Protein AF-A0A7W5JV02-F1 (afdb_monomer_lite)

Sequence (120 aa):
MSVPCSPTTGIAIYDRKGTPISLARYVELHSDEEYRTVASDAVGDRRVITAWLGIDHGPLGESDRPLIFGTVALEPNGQLWQGRELLAATEPEALEHHQTVRQGLVHQKHQADRRPRAEP

Structure (mmCIF, N/CA/C/O backbone):
data_AF-A0A7W5JV02-F1
#
_entry.id   AF-A0A7W5JV02-F1
#
loop_
_atom_site.group_PDB
_atom_site.id
_atom_site.type_symbol
_atom_site.label_atom_id
_atom_site.label_alt_id
_atom_site.label_comp_id
_atom_site.label_asym_id
_atom_site.label_entity_id
_atom_site.label_seq_id
_atom_site.pdbx_PDB_ins_code
_atom_site.Cartn_x
_atom_site.Cartn_y
_atom_site.Cartn_z
_atom_site.occupancy
_atom_site.B_iso_or_equiv
_atom_site.auth_seq_id
_atom_site.auth_comp_id
_atom_site.auth_asym_id
_atom_site.auth_atom_id
_atom_site.pdbx_PDB_model_num
ATOM 1 N N . MET A 1 1 ? 14.754 14.573 -25.947 1.00 37.44 1 MET A N 1
ATOM 2 C CA . MET A 1 1 ? 14.609 13.199 -26.469 1.00 37.44 1 MET A CA 1
ATOM 3 C C . MET A 1 1 ? 13.308 12.659 -25.906 1.00 37.44 1 MET A C 1
ATOM 5 O O . MET A 1 1 ? 13.259 12.389 -24.717 1.00 37.44 1 MET A O 1
ATOM 9 N N . SER A 1 2 ? 12.243 12.628 -26.706 1.00 40.16 2 SER A N 1
ATOM 10 C CA . SER A 1 2 ? 10.941 12.101 -26.279 1.00 40.16 2 SER A CA 1
ATOM 11 C C . SER A 1 2 ? 10.885 10.620 -26.622 1.00 40.16 2 SER A C 1
ATOM 13 O O . SER A 1 2 ? 11.074 10.257 -27.781 1.00 40.16 2 SER A O 1
ATOM 15 N N . VAL A 1 3 ? 10.677 9.772 -25.619 1.00 49.12 3 VAL A N 1
ATOM 16 C CA . VAL A 1 3 ? 10.465 8.339 -25.833 1.00 49.12 3 VAL A CA 1
ATOM 17 C C . VAL A 1 3 ? 9.006 8.159 -26.267 1.00 49.12 3 VAL A C 1
ATOM 19 O O . VAL A 1 3 ? 8.119 8.617 -25.547 1.00 49.12 3 VAL A O 1
ATOM 22 N N . PRO A 1 4 ? 8.721 7.559 -27.435 1.00 48.41 4 PRO A N 1
ATOM 23 C CA . PRO A 1 4 ? 7.350 7.296 -27.845 1.00 48.41 4 PRO A CA 1
ATOM 24 C C . PRO A 1 4 ? 6.788 6.148 -26.999 1.00 48.41 4 PRO A C 1
ATOM 26 O O . PRO A 1 4 ? 7.273 5.020 -27.060 1.00 48.41 4 PRO A O 1
ATOM 29 N N . CYS A 1 5 ? 5.765 6.443 -26.198 1.00 39.62 5 CYS A N 1
ATOM 30 C CA . CYS A 1 5 ? 4.964 5.431 -25.522 1.00 39.62 5 CYS A CA 1
ATOM 31 C C . CYS A 1 5 ? 3.989 4.849 -26.559 1.00 39.62 5 CYS A C 1
ATOM 33 O O . CYS A 1 5 ? 2.946 5.433 -26.843 1.00 39.62 5 CYS A O 1
ATOM 35 N N . SER A 1 6 ? 4.370 3.753 -27.216 1.00 42.50 6 SER A N 1
ATOM 36 C CA . SER A 1 6 ? 3.440 2.998 -28.062 1.00 42.50 6 SER A CA 1
ATOM 37 C C . SER A 1 6 ? 2.381 2.323 -27.182 1.00 42.50 6 SER A C 1
ATOM 39 O O . SER A 1 6 ? 2.751 1.726 -26.166 1.00 42.50 6 SER A O 1
ATOM 41 N N . PRO A 1 7 ? 1.090 2.333 -27.566 1.00 45.34 7 PRO A N 1
ATOM 42 C CA . PRO A 1 7 ? 0.055 1.616 -26.837 1.00 45.34 7 PRO A CA 1
ATOM 43 C C . PRO A 1 7 ? 0.228 0.122 -27.115 1.00 45.34 7 PRO A C 1
ATOM 45 O O . PRO A 1 7 ? -0.236 -0.407 -28.123 1.00 45.34 7 PRO A O 1
ATOM 48 N N . THR A 1 8 ? 0.953 -0.569 -26.241 1.00 46.41 8 THR A N 1
ATOM 49 C CA . THR A 1 8 ? 0.893 -2.029 -26.205 1.00 46.41 8 THR A CA 1
ATOM 50 C C . THR A 1 8 ? -0.448 -2.377 -25.578 1.00 46.41 8 THR A C 1
ATOM 52 O O . THR A 1 8 ? -0.742 -1.925 -24.479 1.00 46.41 8 THR A O 1
ATOM 55 N N . THR A 1 9 ? -1.268 -3.155 -26.279 1.00 55.09 9 THR A N 1
ATOM 56 C CA . THR A 1 9 ? -2.589 -3.659 -25.860 1.00 55.09 9 THR A CA 1
ATOM 57 C C . THR A 1 9 ? -2.487 -4.672 -24.703 1.00 55.09 9 THR A C 1
ATOM 59 O O . THR A 1 9 ? -3.104 -5.733 -24.726 1.00 55.09 9 THR A O 1
ATOM 62 N N . GLY A 1 10 ? -1.635 -4.395 -23.721 1.00 64.69 10 GLY A N 1
ATOM 63 C CA . GLY A 1 10 ? -1.351 -5.223 -22.561 1.00 64.69 10 GLY A CA 1
ATOM 64 C C . GLY A 1 10 ? -1.391 -4.371 -21.300 1.00 64.69 10 GLY A C 1
ATOM 65 O O . GLY A 1 10 ? -1.105 -3.177 -21.333 1.00 64.69 10 GLY A O 1
ATOM 66 N N . ILE A 1 11 ? -1.768 -4.998 -20.191 1.00 81.25 11 ILE A N 1
ATOM 67 C CA . ILE A 1 11 ? -1.738 -4.386 -18.864 1.00 81.25 11 ILE A CA 1
ATOM 68 C C . ILE A 1 11 ? -0.299 -3.931 -18.582 1.00 81.25 11 ILE A C 1
ATOM 70 O O . ILE A 1 11 ? 0.623 -4.744 -18.662 1.00 81.25 11 ILE A O 1
ATOM 74 N N . ALA A 1 12 ? -0.103 -2.644 -18.292 1.00 90.19 12 ALA A N 1
ATOM 75 C CA . ALA A 1 12 ? 1.207 -2.107 -17.944 1.00 90.19 12 ALA A CA 1
ATOM 76 C C . ALA A 1 12 ? 1.565 -2.487 -16.498 1.00 90.19 12 ALA A C 1
ATOM 78 O O . ALA A 1 12 ? 0.734 -2.366 -15.595 1.00 90.19 12 ALA A O 1
ATOM 79 N N . ILE A 1 13 ? 2.794 -2.974 -16.293 1.00 94.69 13 ILE A N 1
ATOM 80 C CA . ILE A 1 13 ? 3.254 -3.552 -15.026 1.00 94.69 13 ILE A CA 1
ATOM 81 C C . ILE A 1 13 ? 4.561 -2.886 -14.597 1.00 94.69 13 ILE A C 1
ATOM 83 O O . ILE A 1 13 ? 5.481 -2.746 -15.407 1.00 94.69 13 ILE A O 1
ATOM 87 N N . TYR A 1 14 ? 4.658 -2.508 -13.325 1.00 96.12 14 TYR A N 1
ATOM 88 C CA . TYR A 1 14 ? 5.759 -1.718 -12.778 1.00 96.12 14 TYR A CA 1
ATOM 89 C C . TYR A 1 14 ? 6.214 -2.235 -11.413 1.00 96.12 14 TYR A C 1
ATOM 91 O O . TYR A 1 14 ? 5.404 -2.712 -10.623 1.00 96.12 14 TYR A O 1
ATOM 99 N N . ASP A 1 15 ? 7.500 -2.095 -11.097 1.00 97.38 15 ASP A N 1
ATOM 100 C CA . ASP A 1 15 ? 8.019 -2.308 -9.740 1.00 97.38 15 ASP A CA 1
ATOM 101 C C . ASP A 1 15 ? 7.678 -1.139 -8.791 1.00 97.38 15 ASP A C 1
ATOM 103 O O . ASP A 1 15 ? 7.115 -0.126 -9.207 1.00 97.38 15 ASP A O 1
ATOM 107 N N . ARG A 1 16 ? 8.047 -1.239 -7.504 1.00 97.25 16 ARG A N 1
ATOM 108 C CA . ARG A 1 16 ? 7.809 -0.173 -6.504 1.00 97.25 16 ARG A CA 1
ATOM 109 C C . ARG A 1 16 ? 8.421 1.191 -6.856 1.00 97.25 16 ARG A C 1
ATOM 111 O O . ARG A 1 16 ? 8.014 2.207 -6.301 1.00 97.25 16 ARG A O 1
ATOM 118 N N . LYS A 1 17 ? 9.417 1.237 -7.743 1.00 96.31 17 LYS A N 1
ATOM 119 C CA . LYS A 1 17 ? 10.059 2.487 -8.175 1.00 96.31 17 LYS A CA 1
ATOM 120 C C . LYS A 1 17 ? 9.375 3.091 -9.405 1.00 96.31 17 LYS A C 1
ATOM 122 O O . LYS A 1 17 ? 9.826 4.129 -9.883 1.00 96.31 17 LYS A O 1
ATOM 127 N N . GLY A 1 18 ? 8.316 2.460 -9.917 1.00 94.31 18 GLY A N 1
ATOM 128 C CA . GLY A 1 18 ? 7.657 2.861 -11.158 1.00 94.31 18 GLY A CA 1
ATOM 129 C C . GLY A 1 18 ? 8.428 2.435 -12.407 1.00 94.31 18 GLY A C 1
ATOM 130 O O . GLY A 1 18 ? 8.196 2.980 -13.486 1.00 94.31 18 GLY A O 1
ATOM 131 N N . THR A 1 19 ? 9.356 1.480 -12.291 1.00 95.31 19 THR A N 1
ATOM 132 C CA . THR A 1 19 ? 10.100 0.953 -13.441 1.00 95.31 19 THR A CA 1
ATOM 133 C C . THR A 1 19 ? 9.263 -0.121 -14.128 1.00 95.31 19 THR A C 1
ATOM 135 O O . THR A 1 19 ? 8.821 -1.039 -13.437 1.00 95.31 19 THR A O 1
ATOM 138 N N . PRO A 1 20 ? 9.061 -0.072 -15.459 1.00 95.31 20 PRO A N 1
ATOM 139 C CA . PRO A 1 20 ? 8.374 -1.143 -16.172 1.00 95.31 20 PRO A CA 1
ATOM 140 C C . PRO A 1 20 ? 9.059 -2.499 -15.961 1.00 95.31 20 PRO A C 1
ATOM 142 O O . PRO A 1 20 ? 10.284 -2.603 -16.074 1.00 95.31 20 PRO A O 1
ATOM 145 N N . ILE A 1 21 ? 8.276 -3.543 -15.693 1.00 96.00 21 ILE A N 1
ATOM 146 C CA . ILE A 1 21 ? 8.769 -4.913 -15.489 1.00 96.00 21 ILE A CA 1
ATOM 147 C C . ILE A 1 21 ? 8.016 -5.925 -16.353 1.00 96.00 21 ILE A C 1
ATOM 149 O O . ILE A 1 21 ? 6.929 -5.668 -16.865 1.00 96.00 21 ILE A O 1
ATOM 153 N N . SER A 1 22 ? 8.605 -7.110 -16.518 1.00 95.00 22 SER A N 1
ATOM 154 C CA . SER A 1 22 ? 7.940 -8.230 -17.184 1.00 95.00 22 SER A CA 1
ATOM 155 C C . SER A 1 22 ? 6.893 -8.883 -16.276 1.00 95.00 22 SER A C 1
ATOM 157 O O . SER A 1 22 ? 6.999 -8.839 -15.050 1.00 95.00 22 SER A O 1
ATOM 159 N N . LEU A 1 23 ? 5.928 -9.588 -16.876 1.00 94.62 23 LEU A N 1
ATOM 160 C CA . LEU A 1 23 ? 4.950 -10.390 -16.132 1.00 94.62 23 LEU A CA 1
ATOM 161 C C . LEU A 1 23 ? 5.621 -11.442 -15.230 1.00 94.62 23 LEU A C 1
ATOM 163 O O . LEU A 1 23 ? 5.188 -11.650 -14.103 1.00 94.62 23 LEU A O 1
ATOM 167 N N . ALA A 1 24 ? 6.698 -12.081 -15.698 1.00 96.06 24 ALA A N 1
ATOM 168 C CA . ALA A 1 24 ? 7.437 -13.061 -14.901 1.00 96.06 24 ALA A CA 1
ATOM 169 C C . ALA A 1 24 ? 8.041 -12.425 -13.638 1.00 96.06 24 ALA A C 1
ATOM 171 O O . ALA A 1 24 ? 7.905 -12.975 -12.547 1.00 96.06 24 ALA A O 1
ATOM 172 N N . ARG A 1 25 ? 8.641 -11.232 -13.774 1.00 97.25 25 ARG A N 1
ATOM 173 C CA . ARG A 1 25 ? 9.178 -10.483 -12.632 1.00 97.25 25 ARG A CA 1
ATOM 174 C C . ARG A 1 25 ? 8.071 -10.025 -11.686 1.00 97.25 25 ARG A C 1
ATOM 176 O O . ARG A 1 25 ? 8.262 -10.040 -10.477 1.00 97.25 25 ARG A O 1
ATOM 183 N N . TYR A 1 26 ? 6.915 -9.650 -12.222 1.00 96.56 26 TYR A N 1
ATOM 184 C CA . TYR A 1 26 ? 5.749 -9.320 -11.412 1.00 96.56 26 TYR A CA 1
ATOM 185 C C . TYR A 1 26 ? 5.267 -10.497 -10.575 1.00 96.56 26 TYR A C 1
ATOM 187 O O . TYR A 1 26 ? 5.082 -10.328 -9.379 1.00 96.56 26 TYR A O 1
ATOM 195 N N . VAL A 1 27 ? 5.122 -11.689 -11.161 1.00 97.06 27 VAL A N 1
ATOM 196 C CA . VAL A 1 27 ? 4.705 -12.889 -10.417 1.00 97.06 27 VAL A CA 1
ATOM 197 C C . VAL A 1 27 ? 5.690 -13.212 -9.293 1.00 97.06 27 VAL A C 1
ATOM 199 O O . VAL A 1 27 ? 5.263 -13.519 -8.182 1.00 97.06 27 VAL A O 1
ATOM 202 N N . GLU A 1 28 ? 6.992 -13.103 -9.560 1.00 97.81 28 GLU A N 1
ATOM 203 C CA . GLU A 1 28 ? 8.038 -13.290 -8.551 1.00 97.81 28 GLU A CA 1
ATOM 204 C C . GLU A 1 28 ? 7.881 -12.297 -7.387 1.00 97.81 28 GLU A C 1
ATOM 206 O O . GLU A 1 28 ? 7.741 -12.711 -6.239 1.00 97.81 28 GLU A O 1
ATOM 211 N N . LEU A 1 29 ? 7.826 -10.996 -7.689 1.00 97.44 29 LEU A N 1
ATOM 212 C CA . LEU A 1 29 ? 7.707 -9.930 -6.690 1.00 97.44 29 LEU A CA 1
ATOM 213 C C . LEU A 1 29 ? 6.371 -9.954 -5.939 1.00 97.44 29 LEU A C 1
ATOM 215 O O . LEU A 1 29 ? 6.317 -9.645 -4.756 1.00 97.44 29 LEU A O 1
ATOM 219 N N . HIS A 1 30 ? 5.284 -10.315 -6.613 1.00 96.12 30 HIS A N 1
ATOM 220 C CA . HIS A 1 30 ? 3.948 -10.360 -6.024 1.00 96.12 30 HIS A CA 1
ATOM 221 C C . HIS A 1 30 ? 3.732 -11.615 -5.162 1.00 96.12 30 HIS A C 1
ATOM 223 O O . HIS A 1 30 ? 2.811 -11.650 -4.343 1.00 96.12 30 HIS A O 1
ATOM 229 N N . SER A 1 31 ? 4.576 -12.639 -5.323 1.00 96.75 31 SER A N 1
ATOM 230 C CA . SER A 1 31 ? 4.605 -13.809 -4.435 1.00 96.75 31 SER A CA 1
ATOM 231 C C . SER A 1 31 ? 5.373 -13.542 -3.135 1.00 96.75 31 SER A C 1
ATOM 233 O O . SER A 1 31 ? 5.221 -14.296 -2.176 1.00 96.75 31 SER A O 1
ATOM 235 N N . ASP A 1 32 ? 6.174 -12.477 -3.090 1.00 97.56 32 ASP A N 1
ATOM 236 C CA . ASP A 1 32 ? 6.879 -12.015 -1.898 1.00 97.56 32 ASP A CA 1
ATOM 237 C C . ASP A 1 32 ? 5.988 -11.037 -1.108 1.00 97.56 32 ASP A C 1
ATOM 239 O O . ASP A 1 32 ? 5.723 -9.906 -1.522 1.00 97.56 32 ASP A O 1
ATOM 243 N N . GLU A 1 33 ? 5.481 -11.484 0.043 1.00 95.69 33 GLU A N 1
ATOM 244 C CA . GLU A 1 33 ? 4.589 -10.685 0.890 1.00 95.69 33 GLU A CA 1
ATOM 245 C C . GLU A 1 33 ? 5.278 -9.447 1.481 1.00 95.69 33 GLU A C 1
ATOM 247 O O . GLU A 1 33 ? 4.635 -8.398 1.608 1.00 95.69 33 GLU A O 1
ATOM 252 N N . GLU A 1 34 ? 6.570 -9.546 1.801 1.00 96.50 34 GLU A N 1
ATOM 253 C CA . GLU A 1 34 ? 7.362 -8.442 2.348 1.00 96.50 34 GLU A CA 1
ATOM 254 C C . GLU A 1 34 ? 7.618 -7.398 1.258 1.00 96.50 34 GLU A C 1
ATOM 256 O O . GLU A 1 34 ? 7.425 -6.197 1.472 1.00 96.50 34 GLU A O 1
ATOM 261 N N . TYR A 1 35 ? 7.924 -7.849 0.037 1.00 96.94 35 TYR A N 1
ATOM 262 C CA . TYR A 1 35 ? 7.998 -6.959 -1.118 1.00 96.94 35 TYR A CA 1
ATOM 263 C C . TYR A 1 35 ? 6.635 -6.389 -1.519 1.00 96.94 35 TYR A C 1
ATOM 265 O O . TYR A 1 35 ? 6.567 -5.296 -2.077 1.00 96.94 35 TYR A O 1
ATOM 273 N N . ARG A 1 36 ? 5.513 -7.043 -1.241 1.00 97.38 36 ARG A N 1
ATOM 274 C CA . ARG A 1 36 ? 4.200 -6.485 -1.597 1.00 97.38 36 ARG A CA 1
ATOM 275 C C . ARG A 1 36 ? 3.676 -5.490 -0.563 1.00 97.38 36 ARG A C 1
ATOM 277 O O . ARG A 1 36 ? 3.066 -4.487 -0.931 1.00 97.38 36 ARG A O 1
ATOM 284 N N . THR A 1 37 ? 3.925 -5.738 0.718 1.00 97.94 37 THR A N 1
ATOM 285 C CA . THR A 1 37 ? 3.392 -4.921 1.815 1.00 97.94 37 THR A CA 1
ATOM 286 C C . THR A 1 37 ? 4.294 -3.723 2.080 1.00 97.94 37 THR A C 1
ATOM 288 O O . THR A 1 37 ? 5.461 -3.865 2.432 1.00 97.94 37 THR A O 1
ATOM 291 N N . VAL A 1 38 ? 3.755 -2.518 1.915 1.00 98.06 38 VAL A N 1
ATOM 292 C CA . VAL A 1 38 ? 4.477 -1.267 2.193 1.00 98.06 38 VAL A CA 1
ATOM 293 C C . VAL A 1 38 ? 4.290 -0.865 3.654 1.00 98.06 38 VAL A C 1
ATOM 295 O O . VAL A 1 38 ? 5.250 -0.500 4.324 1.00 98.06 38 VAL A O 1
ATOM 298 N N . ALA A 1 39 ? 3.058 -0.946 4.159 1.00 98.31 39 ALA A N 1
ATOM 299 C CA . ALA A 1 39 ? 2.737 -0.646 5.550 1.00 98.31 39 ALA A CA 1
ATOM 300 C C . ALA A 1 39 ? 1.477 -1.396 5.997 1.00 98.31 39 ALA A C 1
ATOM 302 O O . ALA A 1 39 ? 0.557 -1.624 5.210 1.00 98.31 39 ALA A O 1
ATOM 303 N N . SER A 1 40 ? 1.415 -1.757 7.277 1.00 97.75 40 SER A N 1
ATOM 304 C CA . SER A 1 40 ? 0.239 -2.370 7.896 1.00 97.75 40 SER A CA 1
ATOM 305 C C . SER A 1 40 ? 0.135 -1.925 9.349 1.00 97.75 40 SER A C 1
ATOM 307 O O . SER A 1 40 ? 1.000 -2.270 10.148 1.00 97.75 40 SER A O 1
ATOM 309 N N . ASP A 1 41 ? -0.969 -1.282 9.711 1.00 98.19 41 ASP A N 1
ATOM 310 C CA . ASP A 1 41 ? -1.261 -0.841 11.076 1.00 98.19 41 ASP A CA 1
ATOM 311 C C . ASP A 1 41 ? -2.625 -1.364 11.544 1.00 98.19 41 ASP A C 1
ATOM 313 O O . ASP A 1 41 ? -3.559 -1.518 10.755 1.00 98.19 41 ASP A O 1
ATOM 317 N N . ALA A 1 42 ? -2.764 -1.604 12.849 1.00 96.81 42 ALA A N 1
ATOM 318 C CA . ALA A 1 42 ? -4.046 -1.902 13.486 1.00 96.81 42 ALA A CA 1
ATOM 319 C C . ALA A 1 42 ? -4.543 -0.687 14.286 1.00 96.81 42 ALA A C 1
ATOM 321 O O . ALA A 1 42 ? -3.780 -0.063 15.027 1.00 96.81 42 ALA A O 1
ATOM 322 N N . VAL A 1 43 ? -5.831 -0.358 14.160 1.00 95.44 43 VAL A N 1
ATOM 323 C CA . VAL A 1 43 ? -6.495 0.722 14.906 1.00 95.44 43 VAL A CA 1
ATOM 324 C C . VAL A 1 43 ? -7.814 0.201 15.477 1.00 95.44 43 VAL A C 1
ATOM 326 O O . VAL A 1 43 ? -8.843 0.187 14.801 1.00 95.44 43 VAL A O 1
ATOM 329 N N . GLY A 1 44 ? -7.789 -0.231 16.742 1.00 93.75 44 GLY A N 1
ATOM 330 C CA . GLY A 1 44 ? -8.896 -1.004 17.315 1.00 93.75 44 GLY A CA 1
ATOM 331 C C . GLY A 1 44 ? -9.035 -2.338 16.580 1.00 93.75 44 GLY A C 1
ATOM 332 O O . GLY A 1 44 ? -8.031 -3.003 16.350 1.00 93.75 44 GLY A O 1
ATOM 333 N N . ASP A 1 45 ? -10.250 -2.682 16.156 1.00 93.19 45 ASP A N 1
ATOM 334 C CA . ASP A 1 45 ? -10.511 -3.929 15.419 1.00 93.19 45 ASP A CA 1
ATOM 335 C C . ASP A 1 45 ? -10.312 -3.788 13.897 1.00 93.19 45 ASP A C 1
ATOM 337 O O 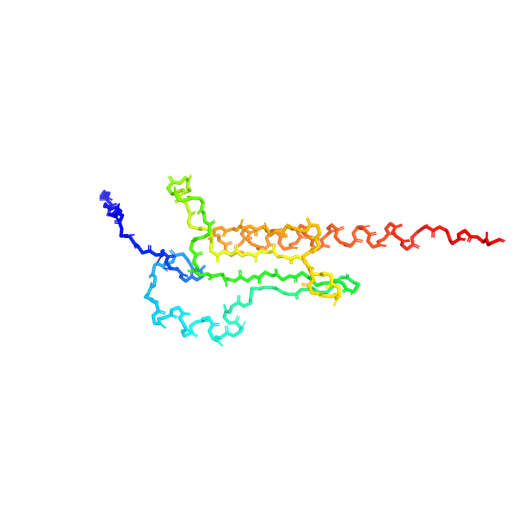. ASP A 1 45 ? -10.531 -4.731 13.139 1.00 93.19 45 ASP A O 1
ATOM 341 N N . ARG A 1 46 ? -9.907 -2.603 13.425 1.00 95.25 46 ARG A N 1
ATOM 342 C CA . ARG A 1 46 ? -9.685 -2.323 12.001 1.00 95.25 46 ARG A CA 1
ATOM 343 C C . ARG A 1 46 ? -8.214 -2.394 11.647 1.00 95.25 46 ARG A C 1
ATOM 345 O O . ARG A 1 46 ? -7.350 -2.075 12.467 1.00 95.25 46 ARG A O 1
ATOM 352 N N . ARG A 1 47 ? -7.934 -2.729 10.389 1.00 97.25 47 ARG A N 1
ATOM 353 C CA . ARG A 1 47 ? -6.573 -2.793 9.845 1.00 97.25 47 ARG A CA 1
ATOM 354 C C . ARG A 1 47 ? -6.419 -1.840 8.671 1.00 97.25 47 ARG A C 1
ATOM 356 O O . ARG A 1 47 ? -7.258 -1.851 7.781 1.00 97.25 47 ARG A O 1
ATOM 363 N N . VAL A 1 48 ? -5.358 -1.046 8.651 1.00 97.94 48 VAL A N 1
ATOM 364 C CA . VAL A 1 48 ? -4.965 -0.222 7.501 1.00 97.94 48 VAL A CA 1
ATOM 365 C C . VAL A 1 48 ? -3.812 -0.925 6.809 1.00 97.94 48 VAL A C 1
ATOM 367 O O . VAL A 1 48 ? -2.838 -1.284 7.467 1.00 97.94 48 VAL A O 1
ATOM 370 N N . ILE A 1 49 ? -3.924 -1.150 5.506 1.00 98.00 49 ILE A N 1
ATOM 371 C CA . ILE A 1 49 ? -2.910 -1.833 4.702 1.00 98.00 49 ILE A CA 1
ATOM 372 C C . ILE A 1 49 ? -2.587 -0.951 3.507 1.00 98.00 49 ILE A C 1
ATOM 374 O O . ILE A 1 49 ? -3.488 -0.495 2.806 1.00 98.00 49 ILE A O 1
ATOM 378 N N . THR A 1 50 ? -1.298 -0.752 3.269 1.00 98.56 50 THR A N 1
ATOM 379 C CA . THR A 1 50 ? -0.773 -0.176 2.035 1.00 98.56 50 THR A CA 1
ATOM 380 C C . THR A 1 50 ? 0.076 -1.219 1.342 1.00 98.56 50 THR A C 1
ATOM 382 O O . THR A 1 50 ? 0.990 -1.787 1.948 1.00 98.56 50 THR A O 1
ATOM 385 N N . ALA A 1 51 ? -0.225 -1.466 0.076 1.00 98.31 51 ALA A N 1
ATOM 386 C CA . ALA A 1 51 ? 0.442 -2.472 -0.727 1.00 98.31 51 ALA A CA 1
ATOM 387 C C . ALA A 1 51 ? 0.850 -1.912 -2.090 1.00 98.31 51 ALA A C 1
ATOM 389 O O . ALA A 1 51 ? 0.208 -1.019 -2.646 1.00 98.31 51 ALA A O 1
ATOM 390 N N . TRP A 1 52 ? 1.920 -2.480 -2.631 1.00 98.50 52 TRP A N 1
ATOM 391 C CA . TRP A 1 52 ? 2.239 -2.396 -4.047 1.00 98.50 52 TRP A CA 1
ATOM 392 C C . TRP A 1 52 ? 1.313 -3.345 -4.821 1.00 98.50 52 TRP A C 1
ATOM 394 O O . TRP A 1 52 ? 1.218 -4.530 -4.501 1.00 98.50 52 TRP A O 1
ATOM 404 N N . LEU A 1 53 ? 0.617 -2.810 -5.822 1.00 97.31 53 LEU A N 1
ATOM 405 C CA . LEU A 1 53 ? -0.297 -3.534 -6.711 1.00 97.31 53 LEU A CA 1
ATOM 406 C C . LEU A 1 53 ? 0.428 -4.021 -7.968 1.00 97.31 53 LEU A C 1
ATOM 408 O O . LEU A 1 53 ? 0.096 -5.070 -8.518 1.00 97.31 53 LEU A O 1
ATOM 412 N N . GLY A 1 54 ? 1.416 -3.245 -8.425 1.00 95.75 54 GLY A N 1
ATOM 413 C CA . GLY A 1 54 ? 2.286 -3.558 -9.559 1.00 95.75 54 GLY A CA 1
ATOM 414 C C . GLY A 1 54 ? 1.656 -3.445 -10.936 1.00 95.75 54 GLY A C 1
ATOM 415 O O . GLY A 1 54 ? 2.380 -3.427 -11.924 1.00 95.75 54 GLY A O 1
ATOM 416 N N . ILE A 1 55 ? 0.340 -3.319 -11.013 1.00 93.75 55 ILE A N 1
ATOM 417 C CA . ILE A 1 55 ? -0.412 -3.051 -12.234 1.00 93.75 55 ILE A CA 1
ATOM 418 C C . ILE A 1 55 ? -0.851 -1.588 -12.204 1.00 93.75 55 ILE A C 1
ATOM 420 O O . ILE A 1 55 ? -1.139 -1.061 -11.134 1.00 93.75 55 ILE A O 1
ATOM 424 N N . ASP A 1 56 ? -0.886 -0.917 -13.354 1.00 92.81 56 ASP A N 1
ATOM 425 C CA . ASP A 1 56 ? -1.484 0.417 -13.430 1.00 92.81 56 ASP A CA 1
ATOM 426 C C . ASP A 1 56 ? -3.014 0.340 -13.286 1.00 92.81 56 ASP A C 1
ATOM 428 O O . ASP A 1 56 ? -3.707 -0.176 -14.165 1.00 92.81 56 ASP A O 1
ATOM 432 N N . HIS A 1 57 ? -3.530 0.847 -12.163 1.00 90.69 57 HIS A N 1
ATOM 433 C CA . HIS A 1 57 ? -4.965 0.966 -11.880 1.00 90.69 57 HIS A CA 1
ATOM 434 C C . HIS A 1 57 ? -5.558 2.321 -12.306 1.00 90.69 57 HIS A C 1
ATOM 436 O O . HIS A 1 57 ? -6.709 2.624 -11.978 1.00 90.69 57 HIS A O 1
ATOM 442 N N . GLY A 1 58 ? -4.789 3.158 -13.008 1.00 85.25 58 GLY A N 1
ATOM 443 C CA . GLY A 1 58 ? -5.264 4.418 -13.563 1.00 85.25 58 GLY A CA 1
ATOM 444 C C . GLY A 1 58 ? -6.369 4.227 -14.614 1.00 85.25 58 GLY A C 1
ATOM 445 O O . GLY A 1 58 ? -6.456 3.174 -15.253 1.00 85.25 58 GLY A O 1
ATOM 446 N N . PRO A 1 59 ? -7.223 5.243 -14.834 1.00 78.06 59 PRO A N 1
ATOM 447 C CA . PRO A 1 59 ? -8.155 5.221 -15.951 1.00 78.06 59 PRO A CA 1
ATOM 448 C C . PRO A 1 59 ? -7.371 5.173 -17.268 1.00 78.06 59 PRO A C 1
ATOM 450 O O . PRO A 1 59 ? -6.407 5.919 -17.460 1.00 78.06 59 PRO A O 1
ATOM 453 N N . LEU A 1 60 ? -7.778 4.271 -18.166 1.00 71.50 60 LEU A N 1
ATOM 454 C CA . LEU A 1 60 ? -7.094 3.995 -19.431 1.00 71.50 60 LEU A CA 1
ATOM 455 C C . LEU A 1 60 ? -6.872 5.286 -20.236 1.00 71.50 60 LEU A C 1
ATOM 457 O O . LEU A 1 60 ? -7.805 5.822 -20.826 1.00 71.50 60 LEU A O 1
ATOM 461 N N . GLY A 1 61 ? -5.621 5.750 -20.290 1.00 58.81 61 GLY A N 1
ATOM 462 C CA . GLY A 1 61 ? -5.214 6.918 -21.078 1.00 58.81 61 GLY A CA 1
ATOM 463 C C . GLY A 1 61 ? -5.473 8.286 -20.437 1.00 58.81 61 GLY A C 1
ATOM 464 O O . GLY A 1 61 ? -5.260 9.291 -21.109 1.00 58.81 61 GLY A O 1
ATOM 465 N N . GLU A 1 62 ? -5.905 8.348 -19.174 1.00 64.19 62 GLU A N 1
ATOM 466 C CA . GLU A 1 62 ? -6.204 9.620 -18.490 1.00 64.19 62 GLU A CA 1
ATOM 467 C C . GLU A 1 62 ? -5.167 10.016 -17.428 1.00 64.19 62 GLU A C 1
ATOM 469 O O . GLU A 1 62 ? -5.147 11.166 -16.992 1.00 64.19 62 GLU A O 1
ATOM 474 N N . SER A 1 63 ? -4.301 9.090 -17.006 1.00 67.25 63 SER A N 1
ATOM 475 C CA . SER A 1 63 ? -3.260 9.367 -16.015 1.00 67.25 63 SER A CA 1
ATOM 476 C C . SER A 1 63 ? -1.871 9.362 -16.645 1.00 67.25 63 SER A C 1
ATOM 478 O O . SER A 1 63 ? -1.430 8.353 -17.190 1.00 67.25 63 SER A O 1
ATOM 480 N N . ASP A 1 64 ? -1.140 10.468 -16.486 1.00 78.75 64 ASP A N 1
ATOM 481 C CA . ASP A 1 64 ? 0.273 10.579 -16.881 1.00 78.75 64 ASP A CA 1
ATOM 482 C C . ASP A 1 64 ? 1.211 9.768 -15.966 1.00 78.75 64 ASP A C 1
ATOM 484 O O . ASP A 1 64 ? 2.412 9.659 -16.228 1.00 78.75 64 ASP A O 1
ATOM 488 N N . ARG A 1 65 ? 0.688 9.229 -14.855 1.00 87.81 65 ARG A N 1
ATOM 489 C CA . ARG A 1 65 ? 1.450 8.456 -13.866 1.00 87.81 65 ARG A CA 1
ATOM 490 C C . ARG A 1 65 ? 0.739 7.137 -13.553 1.00 87.81 65 ARG A C 1
ATOM 492 O O . ARG A 1 65 ? -0.460 7.173 -13.271 1.00 87.81 65 ARG A O 1
ATOM 499 N N . PRO A 1 66 ? 1.452 6.000 -13.543 1.00 91.44 66 PRO A N 1
ATOM 500 C CA . PRO A 1 66 ? 0.828 4.717 -13.267 1.00 91.44 66 PRO A CA 1
ATOM 501 C C . PRO A 1 66 ? 0.429 4.638 -11.787 1.00 91.44 66 PRO A C 1
ATOM 503 O O . PRO A 1 66 ? 1.238 4.946 -10.910 1.00 91.44 66 PRO A O 1
ATOM 506 N N . LEU A 1 67 ? -0.809 4.240 -11.498 1.00 94.81 67 LEU A N 1
ATOM 507 C CA . LEU A 1 67 ? -1.328 4.101 -10.133 1.00 94.81 67 LEU A CA 1
ATOM 508 C C . LEU A 1 67 ? -1.104 2.673 -9.635 1.00 94.81 67 LEU A C 1
ATOM 510 O O . LEU A 1 67 ? -1.951 1.800 -9.808 1.00 94.81 67 LEU A O 1
ATOM 514 N N . ILE A 1 68 ? 0.065 2.439 -9.046 1.00 96.88 68 ILE A N 1
ATOM 515 C CA . ILE A 1 68 ? 0.593 1.093 -8.763 1.00 96.88 68 ILE A CA 1
ATOM 516 C C . ILE A 1 68 ? 0.630 0.745 -7.274 1.00 96.88 68 ILE A C 1
ATOM 518 O O . ILE A 1 68 ? 1.131 -0.318 -6.907 1.00 96.88 68 ILE A O 1
ATOM 522 N N . PHE A 1 69 ? 0.123 1.626 -6.415 1.00 98.38 69 PHE A N 1
ATOM 523 C CA . PHE A 1 69 ? -0.029 1.400 -4.980 1.00 98.38 69 PHE A CA 1
ATOM 524 C C . PHE A 1 69 ? -1.483 1.580 -4.561 1.00 98.38 69 PHE A C 1
ATOM 526 O O . PHE A 1 69 ? -2.178 2.441 -5.101 1.00 98.38 69 PHE A O 1
ATOM 533 N N . GLY A 1 70 ? -1.905 0.816 -3.556 1.00 97.69 70 GLY A N 1
ATOM 534 C CA . GLY A 1 70 ? -3.238 0.891 -2.965 1.00 97.69 70 GLY A CA 1
ATOM 535 C C . GLY A 1 70 ? -3.168 0.953 -1.445 1.00 97.69 70 GLY A C 1
ATOM 536 O O . GLY A 1 70 ? -2.436 0.186 -0.816 1.00 97.69 70 GLY A O 1
ATOM 537 N N . THR A 1 71 ? -3.938 1.865 -0.854 1.00 98.50 71 THR A N 1
ATOM 538 C CA . THR A 1 71 ? -4.168 1.942 0.592 1.00 98.50 71 THR A CA 1
ATOM 539 C C . THR A 1 71 ? -5.635 1.669 0.891 1.00 98.50 71 THR A C 1
ATOM 541 O O . THR A 1 71 ? -6.519 2.376 0.400 1.00 98.50 71 THR A O 1
ATOM 544 N N . VAL A 1 72 ? -5.892 0.686 1.750 1.00 97.69 72 VAL A N 1
ATOM 545 C CA . VAL A 1 72 ? -7.232 0.294 2.197 1.00 97.69 72 VAL A CA 1
ATOM 546 C C . VAL A 1 72 ? -7.300 0.232 3.716 1.00 97.69 72 VAL A C 1
ATOM 548 O O . VAL A 1 72 ? -6.313 -0.057 4.392 1.00 97.69 72 VAL A O 1
ATOM 551 N N . ALA A 1 73 ? -8.490 0.460 4.260 1.00 97.38 73 ALA A N 1
ATOM 552 C CA . ALA A 1 73 ? -8.823 0.050 5.616 1.00 97.38 73 ALA A CA 1
ATOM 553 C C . ALA A 1 73 ? -9.825 -1.101 5.554 1.00 97.38 73 ALA A C 1
ATOM 555 O O . ALA A 1 73 ? -10.740 -1.083 4.735 1.00 97.38 73 ALA A O 1
ATOM 556 N N . LEU A 1 74 ? -9.653 -2.091 6.420 1.00 96.38 74 LEU A N 1
ATOM 557 C CA . LEU A 1 74 ? -10.486 -3.280 6.504 1.00 96.38 74 LEU A CA 1
ATOM 558 C C . LEU A 1 74 ? -11.219 -3.309 7.843 1.00 96.38 74 LEU A C 1
ATOM 560 O O . LEU A 1 74 ? -10.627 -3.061 8.898 1.00 96.38 74 LEU A O 1
ATOM 564 N N . GLU A 1 75 ? -12.507 -3.628 7.778 1.00 94.44 75 GLU A N 1
ATOM 565 C CA . GLU A 1 75 ? -13.320 -4.036 8.919 1.00 94.44 75 GLU A CA 1
ATOM 566 C C . GLU A 1 75 ? -12.916 -5.454 9.385 1.00 94.44 75 GLU A C 1
ATOM 568 O O . GLU A 1 75 ? -12.301 -6.201 8.616 1.00 94.44 75 GLU A O 1
ATOM 573 N N . PRO A 1 76 ? -13.284 -5.881 10.610 1.00 92.69 76 PRO A N 1
ATOM 574 C CA . PRO A 1 76 ? -12.928 -7.208 11.136 1.00 92.69 76 PRO A CA 1
ATOM 575 C C . PRO A 1 76 ? -13.394 -8.378 10.259 1.00 92.69 76 PRO A C 1
ATOM 577 O O . PRO A 1 76 ? -12.804 -9.454 10.276 1.00 92.69 76 PRO A O 1
ATOM 580 N N . ASN A 1 77 ? -14.461 -8.170 9.483 1.00 93.12 77 ASN A N 1
ATOM 581 C CA . ASN A 1 77 ? -15.005 -9.147 8.541 1.00 93.12 77 ASN A CA 1
ATOM 582 C C . ASN A 1 77 ? -14.275 -9.163 7.180 1.00 93.12 77 ASN A C 1
ATOM 584 O O . ASN A 1 77 ? -14.722 -9.849 6.262 1.00 93.12 77 ASN A O 1
ATOM 588 N N . GLY A 1 78 ? -13.196 -8.389 7.028 1.00 90.94 78 GLY A N 1
ATOM 589 C CA . GLY A 1 78 ? -12.406 -8.281 5.801 1.00 90.94 78 GLY A CA 1
ATOM 590 C C . GLY A 1 78 ? -12.996 -7.360 4.730 1.00 90.94 78 GLY A C 1
ATOM 591 O O . GLY A 1 78 ? -12.419 -7.254 3.651 1.00 90.94 78 GLY A O 1
ATOM 592 N N . GLN A 1 79 ? -14.122 -6.687 4.986 1.00 93.19 79 GLN A N 1
ATOM 593 C CA . GLN A 1 79 ? -14.689 -5.721 4.043 1.00 93.19 79 GLN A CA 1
ATOM 594 C C . GLN A 1 79 ? -13.948 -4.385 4.092 1.00 93.19 79 GLN A C 1
ATOM 596 O O . GLN A 1 79 ? -13.450 -3.976 5.138 1.00 93.19 79 GLN A O 1
ATOM 601 N N . LEU A 1 80 ? -13.935 -3.666 2.967 1.00 92.00 80 LEU A N 1
ATOM 602 C CA . LEU A 1 80 ? -13.393 -2.312 2.906 1.00 92.00 80 LEU A CA 1
ATOM 603 C C . LEU A 1 80 ? -14.190 -1.367 3.812 1.00 92.00 80 LEU A C 1
ATOM 605 O O . LEU A 1 80 ? -15.389 -1.148 3.617 1.00 92.00 80 LEU A O 1
ATOM 609 N N . TRP A 1 81 ? -13.503 -0.739 4.758 1.00 88.38 81 TRP A N 1
ATOM 610 C CA . TRP A 1 81 ? -14.040 0.362 5.541 1.00 88.38 81 TRP A CA 1
ATOM 611 C C . TRP A 1 81 ? -14.373 1.530 4.608 1.00 88.38 81 TRP A C 1
ATOM 613 O O . TRP A 1 81 ? -13.532 1.997 3.841 1.00 88.38 81 TRP A O 1
ATOM 623 N N . GLN A 1 82 ? -15.631 1.973 4.650 1.00 88.25 82 GLN A N 1
ATOM 624 C CA . GLN A 1 82 ? -16.202 2.981 3.745 1.00 88.25 82 GLN A CA 1
ATOM 625 C C . GLN A 1 82 ? -16.165 2.623 2.247 1.00 88.25 82 GLN A C 1
ATOM 627 O O . GLN A 1 82 ? -16.481 3.481 1.428 1.00 88.25 82 GLN A O 1
ATOM 632 N N . GLY A 1 83 ? -15.822 1.385 1.869 1.00 87.94 83 GLY A N 1
ATOM 633 C CA . GLY A 1 83 ? -15.810 0.957 0.467 1.00 87.94 83 GLY A CA 1
ATOM 634 C C . GLY A 1 83 ? -14.784 1.686 -0.408 1.00 87.94 83 GLY A C 1
ATOM 635 O O . GLY A 1 83 ? -15.023 1.842 -1.603 1.00 87.94 83 GLY A O 1
ATOM 636 N N . ARG A 1 84 ? -13.683 2.186 0.171 1.00 88.31 84 ARG A N 1
ATOM 637 C CA . ARG A 1 84 ? -12.693 3.002 -0.549 1.00 88.31 84 ARG A CA 1
ATOM 638 C C . ARG A 1 84 ? -11.305 2.375 -0.538 1.00 88.31 84 ARG A C 1
ATOM 640 O O . ARG A 1 84 ? -10.834 1.899 0.492 1.00 88.31 84 ARG A O 1
ATOM 647 N N . GLU A 1 85 ? -10.647 2.485 -1.683 1.00 94.00 85 GLU A N 1
ATOM 648 C CA . GLU A 1 85 ? -9.213 2.298 -1.869 1.00 94.00 85 GLU A CA 1
ATOM 649 C C . GLU A 1 85 ? -8.614 3.627 -2.341 1.00 94.00 85 GLU A C 1
ATOM 651 O O . GLU A 1 85 ? -9.198 4.319 -3.179 1.00 94.00 85 GLU A O 1
ATOM 656 N N . LEU A 1 86 ? -7.480 4.015 -1.762 1.00 95.31 86 LEU A N 1
ATOM 657 C CA . LEU A 1 86 ? -6.729 5.195 -2.177 1.00 95.31 86 LEU A CA 1
ATOM 658 C C . LEU A 1 86 ? -5.537 4.749 -3.013 1.00 95.31 86 LEU A C 1
ATOM 660 O O . LEU A 1 86 ? -4.583 4.178 -2.483 1.00 95.31 86 LEU A O 1
ATOM 664 N N . LEU A 1 87 ? -5.607 5.028 -4.310 1.00 95.75 87 LEU A N 1
ATOM 665 C CA . LEU A 1 87 ? -4.552 4.703 -5.256 1.00 95.75 87 LEU A CA 1
ATOM 666 C C . LEU A 1 87 ? -3.468 5.784 -5.263 1.00 95.75 87 LEU A C 1
ATOM 668 O O . LEU A 1 87 ? -3.771 6.973 -5.155 1.00 95.75 87 LEU A O 1
ATOM 672 N N . ALA A 1 88 ? -2.211 5.377 -5.404 1.00 96.44 88 ALA A N 1
ATOM 673 C CA . ALA A 1 88 ? -1.061 6.275 -5.472 1.00 96.44 88 ALA A CA 1
ATOM 674 C C . ALA A 1 88 ? -0.069 5.824 -6.548 1.00 96.44 88 ALA A C 1
ATOM 676 O O . ALA A 1 88 ? 0.024 4.635 -6.867 1.00 96.44 88 ALA A O 1
ATOM 677 N N . ALA A 1 89 ? 0.686 6.777 -7.099 1.00 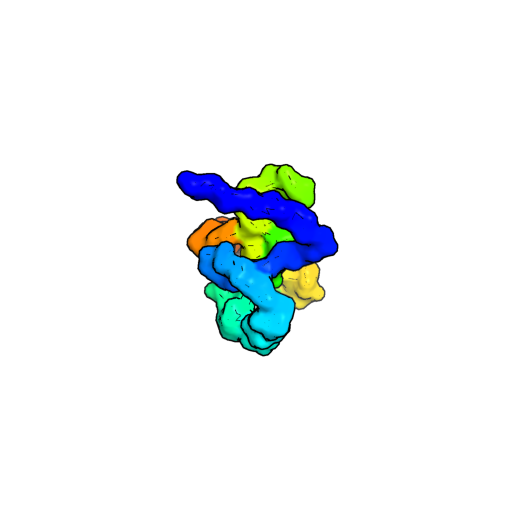95.94 89 ALA A N 1
ATOM 678 C CA . ALA A 1 89 ? 1.702 6.479 -8.105 1.00 95.94 89 ALA A CA 1
ATOM 679 C C . ALA A 1 89 ? 3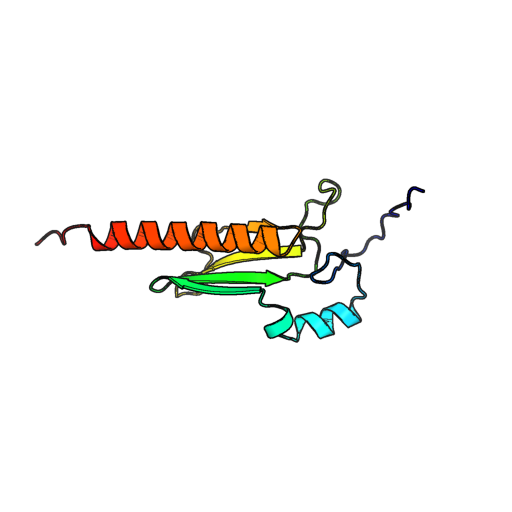.048 6.104 -7.477 1.00 95.94 89 ALA A C 1
ATOM 681 O O . ALA A 1 89 ? 3.838 5.372 -8.071 1.00 95.94 89 ALA A O 1
ATOM 682 N N . THR A 1 90 ? 3.319 6.604 -6.270 1.00 97.31 90 THR A N 1
ATOM 683 C CA . THR A 1 90 ? 4.606 6.427 -5.591 1.00 97.31 90 THR A CA 1
ATOM 684 C C . THR A 1 90 ? 4.438 5.899 -4.169 1.00 97.31 90 THR A C 1
ATOM 686 O O . THR A 1 90 ? 3.412 6.122 -3.525 1.00 97.31 90 THR A O 1
ATOM 689 N N . GLU A 1 91 ? 5.472 5.228 -3.656 1.00 98.19 91 GLU A N 1
ATOM 690 C CA . GLU A 1 91 ? 5.482 4.716 -2.281 1.00 98.19 91 GLU A CA 1
ATOM 691 C C . GLU A 1 91 ? 5.299 5.832 -1.226 1.00 98.19 91 GLU A C 1
ATOM 693 O O . GLU A 1 91 ? 4.482 5.646 -0.322 1.00 98.19 91 GLU A O 1
ATOM 698 N N . PRO A 1 92 ? 5.944 7.017 -1.336 1.00 98.38 92 PRO A N 1
ATOM 699 C CA . PRO A 1 92 ? 5.702 8.123 -0.407 1.00 98.38 92 PRO A CA 1
ATOM 700 C C . PRO A 1 92 ? 4.248 8.616 -0.396 1.00 98.38 92 PRO A C 1
ATOM 702 O O . PRO A 1 92 ? 3.669 8.749 0.679 1.00 98.38 92 PRO A O 1
ATOM 705 N N . GLU A 1 93 ? 3.626 8.815 -1.564 1.00 97.94 93 GLU A N 1
ATOM 706 C CA . GLU A 1 93 ? 2.202 9.189 -1.655 1.00 97.94 93 GLU A CA 1
ATOM 707 C C . GLU A 1 93 ? 1.307 8.111 -1.009 1.00 9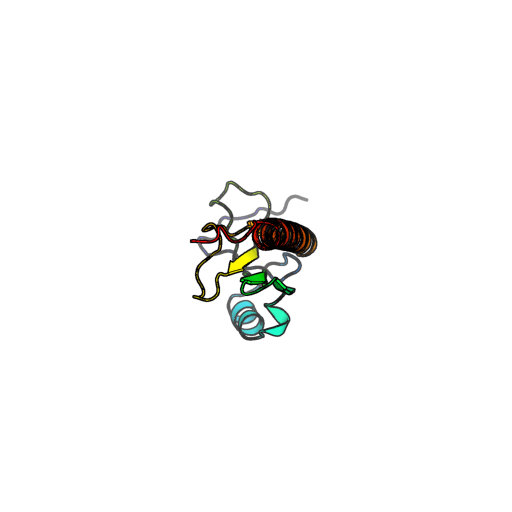7.94 93 GLU A C 1
ATOM 709 O O . GLU A 1 93 ? 0.368 8.414 -0.270 1.00 97.94 93 GLU A O 1
ATOM 714 N N . ALA A 1 94 ? 1.620 6.829 -1.231 1.00 98.12 94 ALA A N 1
ATOM 715 C CA . ALA A 1 94 ? 0.882 5.718 -0.635 1.00 98.12 94 ALA A CA 1
ATOM 716 C C . ALA A 1 94 ? 0.988 5.705 0.904 1.00 98.12 94 ALA A C 1
ATOM 718 O O . ALA A 1 94 ? -0.002 5.439 1.595 1.00 98.12 94 ALA A O 1
ATOM 719 N N . LEU A 1 95 ? 2.163 6.040 1.448 1.00 98.56 95 LEU A N 1
ATOM 720 C CA . LEU A 1 95 ? 2.396 6.195 2.887 1.00 98.56 95 LEU A CA 1
ATOM 721 C C . LEU A 1 95 ? 1.667 7.418 3.470 1.00 98.56 95 LEU A C 1
ATOM 723 O O . LEU A 1 95 ? 1.148 7.345 4.585 1.00 98.56 95 LEU A O 1
ATOM 727 N N . GLU A 1 96 ? 1.556 8.522 2.731 1.00 98.44 96 GLU A N 1
ATOM 728 C CA . GLU A 1 96 ? 0.740 9.675 3.140 1.00 98.44 96 GLU A CA 1
ATOM 729 C C . GLU A 1 96 ? -0.752 9.314 3.214 1.00 98.44 96 GLU A C 1
ATOM 731 O O . GLU A 1 96 ? -1.435 9.643 4.196 1.00 98.44 96 GLU A O 1
ATOM 736 N N . HIS A 1 97 ? -1.254 8.557 2.231 1.00 97.88 97 HIS A N 1
ATOM 737 C CA . HIS A 1 97 ? -2.600 7.983 2.288 1.00 97.88 97 HIS A CA 1
ATOM 738 C C . HIS A 1 97 ? -2.766 7.073 3.512 1.00 97.88 97 HIS A C 1
ATOM 740 O O . HIS A 1 97 ? -3.770 7.182 4.221 1.00 97.88 97 HIS A O 1
ATOM 746 N N . HIS A 1 98 ? -1.775 6.222 3.804 1.00 98.50 98 HIS A N 1
ATOM 747 C CA . HIS A 1 98 ? -1.786 5.333 4.970 1.00 98.50 98 HIS A CA 1
ATOM 748 C C . HIS A 1 98 ? -1.977 6.110 6.270 1.00 98.50 98 HIS A C 1
ATOM 750 O O . HIS A 1 98 ? -2.881 5.816 7.058 1.00 98.50 98 HIS A O 1
ATOM 756 N N . GLN A 1 99 ? -1.150 7.136 6.484 1.00 98.38 99 GLN A N 1
ATOM 757 C CA . GLN A 1 99 ? -1.215 7.947 7.695 1.00 98.38 99 GLN A CA 1
ATOM 758 C C . GLN A 1 99 ? -2.542 8.696 7.798 1.00 98.38 99 GLN A C 1
ATOM 760 O O . GLN A 1 99 ? -3.132 8.729 8.878 1.00 98.38 99 GLN A O 1
ATOM 765 N N . THR A 1 100 ? -3.053 9.224 6.684 1.00 97.00 100 THR A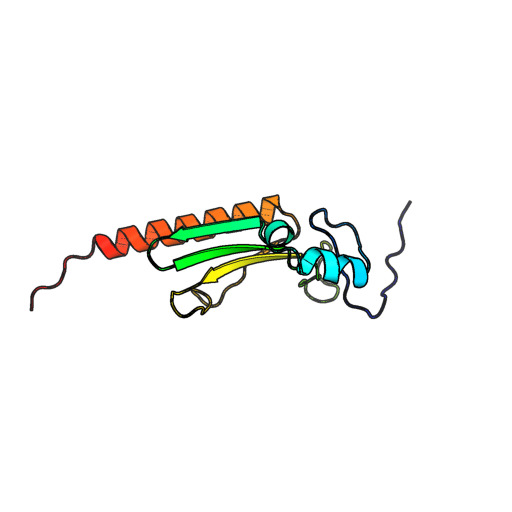 N 1
ATOM 766 C CA . THR A 1 100 ? -4.356 9.903 6.645 1.00 97.00 100 THR A CA 1
ATOM 767 C C . THR A 1 100 ? -5.490 8.972 7.084 1.00 97.00 100 THR A C 1
ATOM 769 O O . THR A 1 100 ? -6.278 9.319 7.970 1.00 97.00 100 THR A O 1
ATOM 772 N N . VAL A 1 101 ? -5.553 7.760 6.524 1.00 97.06 101 VAL A N 1
ATOM 773 C CA . VAL A 1 101 ? -6.580 6.762 6.869 1.00 97.06 101 VAL A CA 1
ATOM 774 C C . VAL A 1 101 ? -6.452 6.333 8.331 1.00 97.06 101 VAL A C 1
ATOM 776 O O . VAL A 1 101 ? -7.439 6.337 9.073 1.00 97.06 101 VAL A O 1
ATOM 779 N N . ARG A 1 102 ? -5.229 6.034 8.780 1.00 97.44 102 ARG A N 1
ATOM 780 C CA . ARG A 1 102 ? -4.937 5.663 10.168 1.00 97.44 102 ARG A CA 1
ATOM 781 C C . ARG A 1 102 ? -5.380 6.744 11.155 1.00 97.44 102 ARG A C 1
ATOM 783 O O . ARG A 1 102 ? -6.058 6.437 12.135 1.00 97.44 102 ARG A O 1
ATOM 790 N N . GLN A 1 103 ? -5.040 8.006 10.902 1.00 96.56 103 GLN A N 1
ATOM 791 C CA . GLN A 1 103 ? -5.438 9.130 11.756 1.00 96.56 103 GLN A CA 1
ATOM 792 C C . GLN A 1 103 ? -6.959 9.314 11.786 1.00 96.56 103 GLN A C 1
ATOM 794 O O . GLN A 1 103 ? -7.524 9.530 12.862 1.00 96.56 103 GLN A O 1
ATOM 799 N N . GLY A 1 104 ? -7.632 9.159 10.642 1.00 94.69 104 GLY A N 1
ATOM 800 C CA . GLY A 1 104 ? -9.094 9.173 10.565 1.00 94.69 104 GLY A CA 1
ATOM 801 C C . GLY A 1 104 ? -9.740 8.104 11.454 1.00 94.69 104 GLY A C 1
ATOM 802 O O . GLY A 1 104 ? -10.671 8.401 12.207 1.00 94.69 104 GLY A O 1
ATOM 803 N N . LEU A 1 105 ? -9.201 6.880 11.442 1.00 94.75 105 LEU A N 1
ATOM 804 C CA . LEU A 1 105 ? -9.670 5.791 12.304 1.00 94.75 105 LEU A CA 1
ATOM 805 C C . LEU A 1 105 ? -9.413 6.059 13.791 1.00 94.75 105 LEU A C 1
ATOM 807 O O . LEU A 1 105 ? -10.301 5.823 14.614 1.00 94.75 105 LEU A O 1
ATOM 811 N N . VAL A 1 106 ? -8.237 6.585 14.147 1.00 94.94 106 VAL A N 1
ATOM 812 C CA . VAL A 1 106 ? -7.908 6.952 15.538 1.00 94.94 106 VAL A CA 1
ATOM 813 C C . VAL A 1 106 ? -8.885 8.009 16.051 1.00 94.94 106 VAL A C 1
ATOM 815 O O . VAL A 1 106 ? -9.436 7.873 17.147 1.00 94.94 106 VAL A O 1
ATOM 818 N N . HIS A 1 107 ? -9.160 9.034 15.242 1.00 92.69 107 HIS A N 1
ATOM 819 C CA . HIS A 1 107 ? -10.119 10.076 15.589 1.00 92.69 107 HIS A CA 1
ATOM 820 C C . HIS A 1 107 ? -11.529 9.504 15.796 1.00 92.69 107 HIS A C 1
ATOM 822 O O . HIS A 1 107 ? -12.169 9.796 16.809 1.00 92.69 107 HIS A O 1
ATOM 828 N N . GLN A 1 108 ? -11.994 8.638 14.889 1.00 88.94 108 GLN A N 1
ATOM 829 C CA . GLN A 1 108 ? -13.304 7.992 15.003 1.00 88.94 108 GLN A CA 1
ATOM 830 C C . GLN A 1 108 ? -13.408 7.115 16.261 1.00 88.94 108 GLN A C 1
ATOM 832 O O . GLN A 1 108 ? -14.421 7.167 16.963 1.00 88.94 108 GLN A O 1
ATOM 837 N N . LYS A 1 109 ? -12.359 6.348 16.583 1.00 89.56 109 LYS A N 1
ATOM 838 C CA . LYS A 1 109 ? -12.316 5.520 17.795 1.00 89.56 109 LYS A CA 1
ATOM 839 C C . LYS A 1 109 ? -12.463 6.368 19.058 1.00 89.56 109 LYS A C 1
ATOM 841 O O . LYS A 1 109 ? -13.302 6.067 19.902 1.00 89.56 109 LYS A O 1
ATOM 846 N N . HIS A 1 110 ? -11.709 7.462 19.166 1.00 89.12 110 HIS A N 1
ATOM 847 C CA . HIS A 1 110 ? -11.812 8.352 20.322 1.00 89.12 110 HIS A CA 1
ATOM 848 C C . HIS A 1 110 ? -13.198 8.991 20.471 1.00 89.12 110 HIS A C 1
ATOM 850 O O . HIS A 1 110 ? -13.646 9.205 21.596 1.00 89.12 110 HIS A O 1
ATOM 856 N N . GLN A 1 111 ? -13.888 9.293 19.368 1.00 86.50 111 GLN A N 1
ATOM 857 C CA . GLN A 1 111 ? -15.268 9.780 19.429 1.00 86.50 111 GLN A CA 1
ATOM 858 C C . GLN A 1 111 ? -16.242 8.703 19.931 1.00 86.50 111 GLN A C 1
ATOM 860 O O . GLN A 1 111 ? -17.137 9.018 20.715 1.00 86.50 111 GLN A O 1
ATOM 865 N N . ALA A 1 112 ? -16.070 7.449 19.502 1.00 83.69 112 ALA A N 1
ATOM 866 C CA . ALA A 1 112 ? -16.908 6.333 19.937 1.00 83.69 112 ALA A CA 1
ATOM 867 C C . ALA A 1 112 ? -16.741 6.041 21.438 1.00 83.69 112 ALA A C 1
ATOM 869 O O . ALA A 1 112 ? -17.740 5.930 22.146 1.00 83.69 112 ALA A O 1
ATOM 870 N N . ASP A 1 113 ? -15.500 6.021 21.933 1.00 84.88 113 ASP A N 1
ATOM 871 C CA . ASP A 1 113 ? -15.180 5.739 23.342 1.00 84.88 113 ASP A CA 1
ATOM 872 C C . ASP A 1 113 ? -15.688 6.840 24.303 1.00 84.88 113 ASP A C 1
ATOM 874 O O . ASP A 1 113 ? -15.850 6.606 25.498 1.00 84.88 113 ASP A O 1
ATOM 878 N N . ARG A 1 114 ? -15.959 8.052 23.792 1.00 83.31 114 ARG A N 1
ATOM 879 C CA . ARG A 1 114 ? -16.471 9.195 24.572 1.00 83.31 114 ARG A CA 1
ATOM 880 C C . ARG A 1 114 ? -17.996 9.284 24.634 1.00 83.31 114 ARG A C 1
ATOM 882 O O . ARG A 1 114 ? -18.505 10.140 25.359 1.00 83.31 114 ARG A O 1
ATOM 889 N N . ARG A 1 115 ? -18.743 8.469 23.881 1.00 71.31 115 ARG A N 1
ATOM 890 C CA . ARG A 1 115 ? -20.211 8.490 23.960 1.00 71.31 115 ARG A CA 1
ATOM 891 C C . ARG A 1 115 ? -2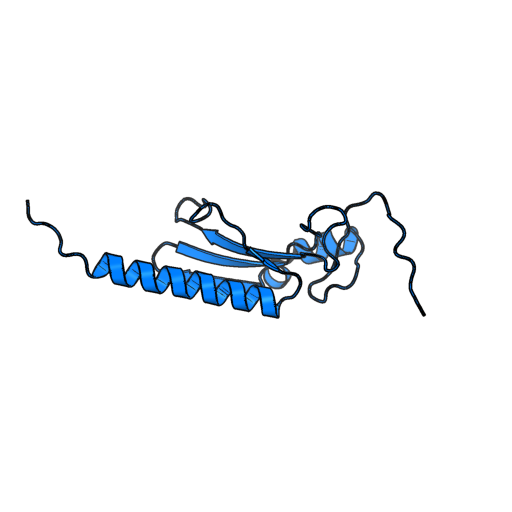0.653 7.851 25.285 1.00 71.31 115 ARG A C 1
ATOM 893 O O . ARG A 1 115 ? -20.337 6.682 25.502 1.00 71.31 115 ARG A O 1
ATOM 900 N N . PRO A 1 116 ? -21.376 8.574 26.166 1.00 66.56 116 PRO A N 1
ATOM 901 C CA . PRO A 1 116 ? -21.904 7.979 27.385 1.00 66.56 116 PRO A CA 1
ATOM 902 C C . PRO A 1 116 ? -22.827 6.822 27.004 1.00 66.56 116 PRO A C 1
ATOM 904 O O . PRO A 1 116 ? -23.650 6.939 26.092 1.00 66.56 116 PRO A O 1
ATOM 907 N N . ARG A 1 117 ? -22.657 5.687 27.682 1.00 63.59 117 ARG A N 1
ATOM 908 C CA . ARG A 1 117 ? -23.559 4.547 27.548 1.00 63.59 117 ARG A CA 1
ATOM 909 C C . ARG A 1 117 ? -24.911 5.031 28.070 1.00 63.59 117 ARG A C 1
ATOM 911 O O . ARG A 1 117 ? -25.015 5.326 29.254 1.00 63.59 117 ARG A O 1
ATOM 918 N N . ALA A 1 118 ? -25.894 5.214 27.189 1.00 58.81 118 ALA A N 1
ATOM 919 C CA . ALA A 1 118 ? -27.249 5.523 27.626 1.00 58.81 118 ALA A CA 1
ATOM 920 C C . ALA A 1 118 ? -27.694 4.379 28.548 1.00 58.81 118 ALA A C 1
ATOM 922 O O . ALA A 1 118 ? -27.712 3.223 28.120 1.00 58.81 118 ALA A O 1
ATOM 923 N N . GLU A 1 119 ? -27.920 4.689 29.824 1.00 58.12 119 GLU A N 1
ATOM 924 C CA . GLU A 1 119 ? -28.467 3.727 30.777 1.00 58.12 119 GLU A CA 1
ATOM 925 C C . GLU A 1 119 ? -29.930 3.433 30.395 1.00 58.12 119 GLU A C 1
ATOM 927 O O . GLU A 1 119 ? -30.622 4.353 29.946 1.00 58.12 119 GLU A O 1
ATOM 932 N N . PRO A 1 120 ? -30.363 2.160 30.470 1.00 67.06 120 PRO A N 1
ATOM 933 C CA . PRO A 1 120 ? -31.718 1.739 30.117 1.00 67.06 120 PRO A CA 1
ATOM 934 C C . PRO A 1 120 ? -32.793 2.291 31.060 1.00 67.06 120 PRO A C 1
ATOM 936 O O . PRO A 1 120 ? -32.490 2.511 32.254 1.00 67.06 120 PRO A O 1
#

Secondary structure (DSSP, 8-state):
--------SS--BB-TTS-B--HHHHHHHHH-HHHHEEEEEEETTEEEEEEE--B--S-TTT-SS---EEEEEE-TTSPEEEEEEEEESSHHHHHHHHHHHHHHHHHHHHHHHTS-----

Foldseek 3Di:
DDDDPDPDVDFFFAAQARHTDDPVVVVVQVVDPVSFWLDWDDQPLKIKTKGFQRTFPDDVPPDPAGQGIWIFMAHNVRATDVNDIDTDRHSVVSVVVRVVVNVVSNVVVVVVVPDPDPDD

Radius of gyration: 18.06 Å; chains: 1; bounding box: 46×27×59 Å

Organism: NCBI:txid53388

pLDDT: mean 88.01, std 15.64, range [37.44, 98.56]